Protein AF-A0A9D8AMQ7-F1 (afdb_monomer_lite)

pLDDT: mean 94.42, std 6.69, range [49.84, 98.38]

Foldseek 3Di:
DPCLVVLLVVLVCCCPVVVDPVSVVVSVVSVVVVVVVVVVVVVVVVVVVVVVVVVVVVVVVVVVVVVVVVVVVVVVVVVVVVVVVVVVVVVVVVVVVVVVVVVVVVVVVVVVD

Radius of gyration: 43.24 Å; chains: 1; bounding box: 87×19×111 Å

Sequence (113 aa):
MNNLPEILEQELEEAVEVKSKKSLHRYIVLLTDNIIQKNVYYQNTNEIKSEVRILAETMKEGFKAVDKRFEDLYRYMDNRFEDMNRRFNMMFTFMSVGFTIIVLLTVLFKFIQ

Secondary structure (DSSP, 8-state):
---HHHHHHHHHHHHHHS--HHHHHHHHHHHHHHHHHHHHHHHHHHHHHHHHHHHHHHHHHHHHHHHHHHHHHHHHHHHHHHH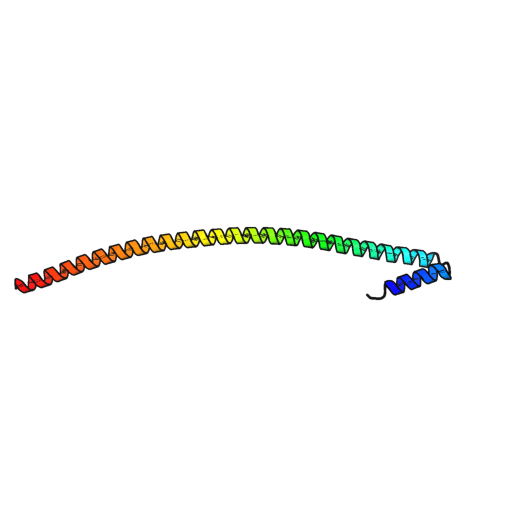HHHHHHHHHHHHHHHHHHHHHHHHHHHHH-

Structure (mmCIF, N/CA/C/O backbone):
data_AF-A0A9D8AMQ7-F1
#
_entry.id   AF-A0A9D8AMQ7-F1
#
loop_
_atom_site.group_PDB
_atom_site.id
_atom_site.type_symbol
_atom_site.label_atom_id
_atom_site.label_alt_id
_atom_site.label_comp_id
_atom_site.label_asym_id
_atom_site.label_entity_id
_atom_site.label_seq_id
_atom_site.pdbx_PDB_ins_code
_atom_site.Cartn_x
_atom_site.Cartn_y
_atom_site.Cartn_z
_atom_site.occupancy
_atom_site.B_iso_or_equiv
_atom_site.auth_seq_id
_atom_site.auth_comp_id
_atom_site.auth_asym_id
_atom_site.auth_atom_id
_atom_site.pdbx_PDB_model_num
ATOM 1 N N . MET A 1 1 ? -8.906 0.402 35.262 1.00 49.84 1 MET A N 1
ATOM 2 C CA . MET A 1 1 ? -10.274 0.071 34.802 1.00 49.84 1 MET A CA 1
ATOM 3 C C . MET A 1 1 ? -10.522 -1.442 34.899 1.00 49.84 1 MET A C 1
ATOM 5 O O . MET A 1 1 ? -10.961 -2.030 33.925 1.00 49.84 1 MET A O 1
ATOM 9 N N . ASN A 1 2 ? -10.278 -2.080 36.055 1.00 54.00 2 ASN A N 1
ATOM 10 C CA . ASN A 1 2 ? -10.430 -3.542 36.210 1.00 54.00 2 ASN A CA 1
ATOM 11 C C . ASN A 1 2 ? -11.473 -3.944 37.265 1.00 54.00 2 ASN A C 1
ATOM 13 O O . ASN A 1 2 ? -11.511 -5.094 37.672 1.00 54.00 2 ASN A O 1
ATOM 17 N N . ASN A 1 3 ? -12.346 -3.022 37.671 1.00 80.69 3 ASN A N 1
ATOM 18 C CA . ASN A 1 3 ? -13.193 -3.214 38.850 1.00 80.69 3 ASN A CA 1
ATOM 19 C C . ASN A 1 3 ? -14.688 -3.227 38.499 1.00 80.69 3 ASN A C 1
ATOM 21 O O . ASN A 1 3 ? -15.519 -3.284 39.390 1.00 80.69 3 ASN A O 1
ATOM 25 N N . LEU A 1 4 ? -15.069 -3.137 37.215 1.00 87.44 4 LEU A N 1
ATOM 26 C CA . LEU A 1 4 ? -16.486 -3.155 36.835 1.00 87.44 4 LEU A CA 1
ATOM 27 C C . LEU A 1 4 ? -17.182 -4.469 37.235 1.00 87.44 4 LEU A C 1
ATOM 29 O O . LEU A 1 4 ? -18.282 -4.374 37.768 1.00 87.44 4 LEU A O 1
ATOM 33 N N . PRO A 1 5 ? -16.582 -5.664 37.041 1.00 90.00 5 PRO A N 1
ATOM 34 C CA . PRO A 1 5 ? -17.185 -6.907 37.521 1.00 90.00 5 PRO A CA 1
ATOM 35 C C . PRO A 1 5 ? -17.402 -6.903 39.039 1.00 90.00 5 PRO A C 1
ATOM 37 O O . PRO A 1 5 ? -18.505 -7.192 39.479 1.00 90.00 5 PRO A O 1
ATOM 40 N N . GLU A 1 6 ? -16.401 -6.475 39.813 1.00 92.56 6 GLU A N 1
ATOM 41 C CA . GLU A 1 6 ? -16.477 -6.376 41.281 1.00 92.56 6 GLU A CA 1
ATOM 42 C C . GLU A 1 6 ? -17.534 -5.357 41.743 1.00 92.56 6 GLU A C 1
ATOM 44 O O . GLU A 1 6 ? -18.291 -5.621 42.670 1.00 92.56 6 GLU A O 1
ATOM 49 N N . ILE A 1 7 ? -17.646 -4.204 41.072 1.00 92.19 7 ILE A N 1
ATOM 50 C CA . ILE A 1 7 ? -18.665 -3.184 41.379 1.00 92.19 7 ILE A CA 1
ATOM 51 C C . ILE A 1 7 ? -20.067 -3.697 41.040 1.00 92.19 7 ILE A C 1
ATOM 53 O O . ILE A 1 7 ? -21.012 -3.459 41.786 1.00 92.19 7 ILE A O 1
ATOM 57 N N . LEU A 1 8 ? -20.222 -4.385 39.908 1.00 93.56 8 LEU A N 1
ATOM 58 C CA . LEU A 1 8 ? -21.493 -4.992 39.521 1.00 93.56 8 LEU A CA 1
ATOM 59 C C . LEU A 1 8 ? -21.910 -6.082 40.512 1.00 93.56 8 LEU A C 1
ATOM 61 O O . LEU A 1 8 ? -23.087 -6.167 40.848 1.00 93.56 8 LEU A O 1
ATOM 65 N N . GLU A 1 9 ? -20.961 -6.889 40.980 1.00 92.94 9 GLU A N 1
ATOM 66 C CA . GLU A 1 9 ? -21.187 -7.917 41.994 1.00 92.94 9 GLU A CA 1
ATOM 67 C C . GLU A 1 9 ? -21.631 -7.294 43.323 1.00 92.94 9 GLU A C 1
ATOM 69 O O . GLU A 1 9 ? -22.699 -7.647 43.819 1.00 92.94 9 GLU A O 1
ATOM 74 N N . GLN A 1 10 ? -20.919 -6.276 43.817 1.00 93.75 10 GLN A N 1
ATOM 75 C CA . GLN A 1 10 ? -21.285 -5.563 45.045 1.00 93.75 10 GLN A CA 1
ATOM 76 C C . GLN A 1 10 ? -22.666 -4.887 44.946 1.00 93.75 10 GLN A C 1
ATOM 78 O O . GLN A 1 10 ? -23.497 -5.012 45.845 1.00 93.75 10 GLN A O 1
ATOM 83 N N . GLU A 1 11 ? -22.943 -4.156 43.860 1.00 93.06 11 GLU A N 1
ATOM 84 C CA . GLU A 1 11 ? -24.230 -3.466 43.684 1.00 93.06 11 GLU A CA 1
ATOM 85 C C . GLU A 1 11 ? -25.398 -4.457 43.568 1.00 93.06 11 GLU A C 1
ATOM 87 O O . GLU A 1 11 ? -26.517 -4.147 43.989 1.00 93.06 11 GLU A O 1
ATOM 92 N N . LEU A 1 12 ? -25.149 -5.652 43.022 1.00 94.56 12 LEU A N 1
ATOM 93 C CA . LEU A 1 12 ? -26.130 -6.731 42.967 1.00 94.56 12 LEU A CA 1
ATOM 94 C C . LEU A 1 12 ? -26.349 -7.372 44.342 1.00 94.56 12 LEU A C 1
ATOM 96 O O . LEU A 1 12 ? -27.497 -7.584 44.730 1.00 94.56 12 LEU A O 1
ATOM 100 N N . GLU A 1 13 ? -25.281 -7.648 45.084 1.00 94.12 13 GLU A N 1
ATOM 101 C CA . GLU A 1 13 ? -25.336 -8.202 46.439 1.00 94.12 13 GLU A CA 1
ATOM 102 C C . GLU A 1 13 ? -26.126 -7.270 47.370 1.00 94.12 13 GLU A C 1
ATOM 104 O O . GLU A 1 13 ? -27.128 -7.677 47.957 1.00 94.12 13 GLU A O 1
ATOM 109 N N . GLU A 1 14 ? -25.813 -5.970 47.387 1.00 93.00 14 GLU A N 1
ATOM 110 C CA . GLU A 1 14 ? -26.581 -4.970 48.143 1.00 93.00 14 GLU A CA 1
ATOM 111 C C . GLU A 1 14 ? -28.054 -4.883 47.697 1.00 93.00 14 GLU A C 1
ATOM 113 O O . GLU A 1 14 ? -28.965 -4.659 48.508 1.00 93.00 14 GLU A O 1
ATOM 118 N N . ALA A 1 15 ? -28.318 -5.031 46.397 1.00 93.75 15 ALA A N 1
ATOM 119 C CA . ALA A 1 15 ? -29.672 -5.011 45.857 1.00 93.75 15 ALA A CA 1
ATOM 120 C C . ALA A 1 15 ? -30.500 -6.226 46.292 1.00 93.75 15 ALA A C 1
ATOM 122 O O . ALA A 1 15 ? -31.709 -6.086 46.488 1.00 93.75 15 ALA A O 1
ATOM 123 N N . VAL A 1 16 ? -29.874 -7.395 46.432 1.00 93.00 16 VAL A N 1
ATOM 124 C CA . VAL A 1 16 ? -30.540 -8.670 46.732 1.00 93.00 16 VAL A CA 1
ATOM 125 C C . VAL A 1 16 ? -30.617 -8.920 48.237 1.00 93.00 16 VAL A C 1
ATOM 127 O O . VAL A 1 16 ? -31.701 -9.208 48.749 1.00 93.00 16 VAL A O 1
ATOM 130 N N . GLU A 1 17 ? -29.508 -8.762 48.957 1.00 93.75 17 GLU A N 1
ATOM 131 C CA . GLU A 1 17 ? -29.414 -9.052 50.390 1.00 93.75 17 GLU A CA 1
ATOM 132 C C . GLU A 1 17 ? -30.096 -7.976 51.236 1.00 93.75 17 GLU A C 1
ATOM 134 O O . GLU A 1 17 ? -30.943 -8.274 52.081 1.00 93.75 17 GLU A O 1
ATOM 139 N N . VAL A 1 18 ? -29.792 -6.702 50.959 1.00 90.94 18 VAL A N 1
ATOM 140 C CA . VAL A 1 18 ? -30.352 -5.547 51.687 1.00 90.94 18 VAL A CA 1
ATOM 141 C C . VAL A 1 18 ? -31.659 -5.057 51.045 1.00 90.94 18 VAL A C 1
ATOM 143 O O . VAL A 1 18 ? -32.333 -4.171 51.571 1.00 90.94 18 VAL A O 1
ATOM 146 N N . LYS A 1 19 ? -32.063 -5.645 49.909 1.00 92.62 19 LYS A N 1
ATOM 147 C CA . LYS A 1 19 ? -33.264 -5.265 49.137 1.00 92.62 19 LYS A CA 1
ATOM 148 C C . LYS A 1 19 ? -33.250 -3.784 48.725 1.00 92.62 19 LYS A C 1
ATOM 150 O O . LYS A 1 19 ? -34.292 -3.125 48.644 1.00 92.62 19 LYS A O 1
ATOM 155 N N . SER A 1 20 ? -32.055 -3.245 48.464 1.00 95.69 20 SER A N 1
ATOM 156 C CA . SER A 1 20 ? -31.847 -1.846 48.085 1.00 95.69 20 SER A CA 1
ATOM 157 C C . SER A 1 20 ? -32.287 -1.587 46.641 1.00 95.69 20 SER A C 1
ATOM 159 O O . SER A 1 20 ? -31.583 -1.895 45.678 1.00 95.69 20 SER A O 1
ATOM 161 N N . LYS A 1 21 ? -33.432 -0.914 46.468 1.00 94.38 21 LYS A N 1
ATOM 162 C CA . LYS A 1 21 ? -33.903 -0.455 45.145 1.00 94.38 21 LYS A CA 1
ATOM 163 C C . LYS A 1 21 ? -32.883 0.450 44.437 1.00 94.38 21 LYS A C 1
ATOM 165 O O . LYS A 1 21 ? -32.807 0.455 43.210 1.00 94.38 21 LYS A O 1
ATOM 170 N N . LYS A 1 22 ? -32.112 1.233 45.201 1.00 95.38 22 LYS A N 1
ATOM 171 C CA . LYS A 1 22 ? -31.094 2.144 44.663 1.00 95.38 22 LYS A CA 1
ATOM 172 C C . LYS A 1 22 ? -29.905 1.372 44.086 1.00 95.38 22 LYS A C 1
ATOM 174 O O . LYS A 1 22 ? -29.461 1.722 42.996 1.00 95.38 22 LYS A O 1
ATOM 179 N N . SER A 1 23 ? -29.441 0.331 44.779 1.00 94.50 23 SER A N 1
ATOM 180 C CA . SER A 1 23 ? -28.338 -0.519 44.307 1.00 94.50 23 SER A CA 1
ATOM 181 C C . SER A 1 23 ? -28.760 -1.300 43.057 1.00 94.50 23 SER A C 1
ATOM 183 O O . SER A 1 23 ? -28.053 -1.281 42.053 1.00 94.50 23 SER A O 1
ATOM 185 N N . LEU A 1 24 ? -30.002 -1.812 43.020 1.00 95.00 24 LEU A N 1
ATOM 186 C CA . LEU A 1 24 ? -30.555 -2.455 41.818 1.00 95.00 24 LEU A CA 1
ATOM 187 C C . LEU A 1 24 ? -30.571 -1.509 40.608 1.00 95.00 24 LEU A C 1
ATOM 189 O O . LEU A 1 24 ? -30.223 -1.898 39.495 1.00 95.00 24 LEU A O 1
ATOM 193 N N . HIS A 1 25 ? -30.972 -0.253 40.817 1.00 96.25 25 HIS A N 1
ATOM 194 C CA . HIS A 1 25 ? -30.963 0.748 39.756 1.00 96.25 25 HIS A CA 1
ATOM 195 C C . HIS A 1 25 ? -29.543 1.017 39.238 1.00 96.25 25 HIS A C 1
ATOM 197 O O . HIS A 1 25 ? -29.337 1.025 38.026 1.00 96.25 25 HIS A O 1
ATOM 203 N N . ARG A 1 26 ? -28.560 1.195 40.134 1.00 94.12 26 ARG A N 1
ATOM 204 C CA . ARG A 1 26 ? -27.158 1.413 39.743 1.00 94.12 26 ARG A CA 1
ATOM 205 C C . ARG A 1 26 ? -26.583 0.219 38.987 1.00 94.12 26 ARG A C 1
ATOM 207 O O . ARG A 1 26 ? -25.975 0.427 37.943 1.00 94.12 26 ARG A O 1
ATOM 214 N N . TYR A 1 27 ? -26.849 -1.003 39.444 1.00 94.75 27 TYR A N 1
ATOM 215 C CA . TYR A 1 27 ? -26.468 -2.231 38.745 1.00 94.75 27 TYR A CA 1
ATOM 216 C C . TYR A 1 27 ? -26.986 -2.259 37.298 1.00 94.75 27 TYR A C 1
ATOM 218 O O . TYR A 1 27 ? -26.211 -2.449 36.360 1.00 94.75 27 TYR A O 1
ATOM 226 N N . ILE A 1 28 ? -28.283 -1.991 37.095 1.00 94.62 28 ILE A N 1
ATOM 227 C CA . ILE A 1 28 ? -28.903 -1.975 35.759 1.00 94.62 28 ILE A CA 1
ATOM 228 C C . ILE A 1 28 ? -28.277 -0.898 34.866 1.00 94.62 28 ILE A C 1
ATOM 230 O O . ILE A 1 28 ? -28.006 -1.159 33.693 1.00 94.62 28 ILE A O 1
ATOM 234 N N . VAL A 1 29 ? -28.036 0.303 35.402 1.00 95.44 29 VAL A N 1
ATOM 235 C CA . VAL A 1 29 ? -27.406 1.400 34.651 1.00 95.44 29 VAL A CA 1
ATOM 236 C C . VAL A 1 29 ? -25.989 1.020 34.224 1.00 95.44 29 VAL A C 1
ATOM 238 O O . VAL A 1 29 ? -25.659 1.167 33.050 1.00 95.44 29 VAL A O 1
ATOM 241 N N . LEU A 1 30 ? -25.180 0.475 35.136 1.00 93.88 30 LEU A N 1
ATOM 242 C CA . LEU A 1 30 ? -23.800 0.070 34.856 1.00 93.88 30 LEU A CA 1
ATOM 243 C C . LEU A 1 30 ? -23.721 -1.056 33.816 1.00 93.88 30 LEU A C 1
ATOM 245 O O . LEU A 1 30 ? -22.897 -0.990 32.903 1.00 93.88 30 LEU A O 1
ATOM 249 N N . LEU A 1 31 ? -24.592 -2.066 33.911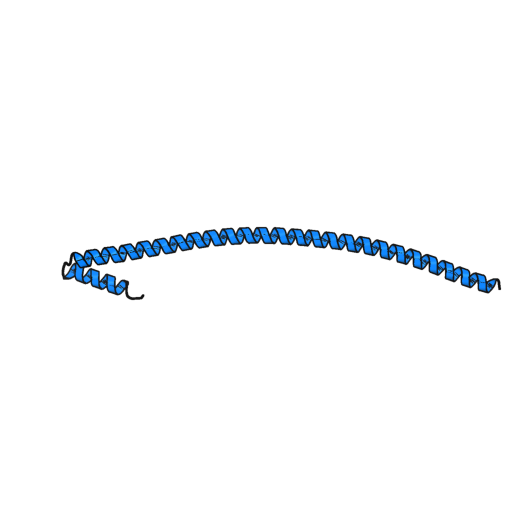 1.00 92.12 31 LEU A N 1
ATOM 250 C CA . LEU A 1 31 ? -24.676 -3.123 32.900 1.00 92.12 31 LEU A CA 1
ATOM 251 C C . LEU A 1 31 ? -25.081 -2.576 31.534 1.00 92.12 31 LEU A C 1
ATOM 253 O O . LEU A 1 31 ? -24.489 -2.939 30.519 1.00 92.12 31 LEU A O 1
ATOM 257 N N . THR A 1 32 ? -26.095 -1.713 31.509 1.00 92.62 32 THR A N 1
ATOM 258 C CA . THR A 1 32 ? -26.620 -1.153 30.262 1.00 92.62 32 THR A CA 1
ATOM 259 C C . THR A 1 32 ? -25.567 -0.287 29.579 1.00 92.62 32 THR A C 1
ATOM 261 O O . THR A 1 32 ? -25.328 -0.463 28.387 1.00 92.62 32 THR A O 1
ATOM 264 N N . A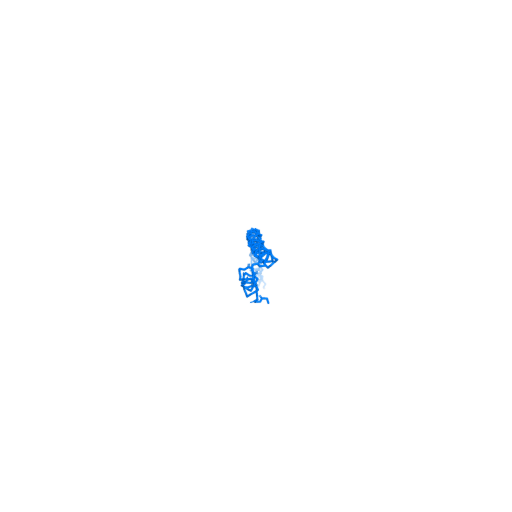SP A 1 33 ? -24.884 0.582 30.330 1.00 92.75 33 ASP A N 1
ATOM 265 C CA . ASP A 1 33 ? -23.793 1.408 29.809 1.00 92.75 33 ASP A CA 1
ATOM 266 C C . ASP A 1 33 ? -22.658 0.539 29.250 1.00 92.75 33 ASP A C 1
ATOM 268 O O . ASP A 1 33 ? -22.231 0.734 28.114 1.00 92.75 33 ASP A O 1
ATOM 272 N N . ASN A 1 34 ? -22.241 -0.507 29.973 1.00 91.19 34 ASN A N 1
ATOM 273 C CA . ASN A 1 34 ? -21.202 -1.414 29.490 1.00 91.19 34 ASN A CA 1
ATOM 274 C C . ASN A 1 34 ? -21.585 -2.129 28.183 1.00 91.19 34 ASN A C 1
ATOM 276 O O . ASN A 1 34 ? -20.767 -2.214 27.264 1.00 91.19 34 ASN A O 1
ATOM 280 N N . ILE A 1 35 ? -22.824 -2.621 28.084 1.00 90.12 35 ILE A N 1
ATOM 281 C CA . ILE A 1 35 ? -23.334 -3.282 26.875 1.00 90.12 35 ILE A CA 1
ATOM 282 C C . ILE A 1 35 ? -23.374 -2.296 25.702 1.00 90.12 35 ILE A C 1
ATOM 284 O O . ILE A 1 35 ? -22.942 -2.644 24.601 1.00 90.12 35 ILE A O 1
ATOM 288 N N . ILE A 1 36 ? -23.851 -1.067 25.927 1.00 93.00 36 ILE A N 1
ATOM 289 C CA . ILE A 1 36 ? -23.889 -0.015 24.902 1.00 93.00 36 ILE A CA 1
ATOM 290 C C . ILE A 1 36 ? -22.472 0.308 24.428 1.00 93.00 36 ILE A C 1
ATOM 292 O O . ILE A 1 36 ? -22.217 0.267 23.226 1.00 93.00 36 ILE A O 1
ATOM 296 N N . GLN A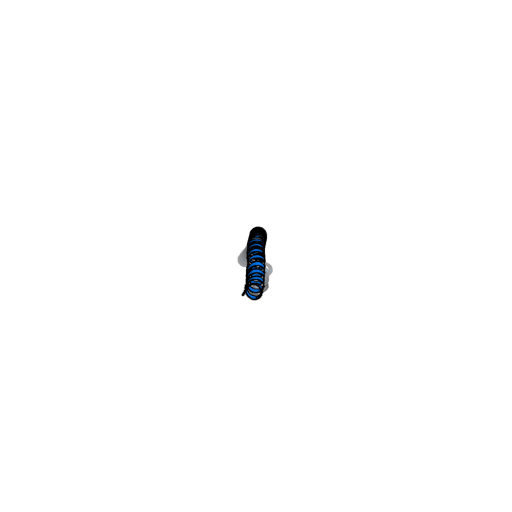 1 37 ? -21.532 0.543 25.344 1.00 91.38 37 GLN A N 1
ATOM 297 C CA . GLN A 1 37 ? -20.140 0.848 25.006 1.00 91.38 37 GLN A CA 1
ATOM 298 C C . GLN A 1 37 ? -19.480 -0.285 24.215 1.00 91.38 37 GLN A C 1
ATOM 300 O O . GLN A 1 37 ? -18.800 -0.046 23.216 1.00 91.38 37 GLN A O 1
ATOM 305 N N . LYS A 1 38 ? -19.722 -1.539 24.613 1.00 91.38 38 LYS A N 1
ATOM 306 C CA . LYS A 1 38 ? -19.234 -2.715 23.888 1.00 91.38 38 LYS A CA 1
ATOM 307 C C . LYS A 1 38 ? -19.816 -2.790 22.472 1.00 91.38 38 LYS A C 1
ATOM 309 O O . LYS A 1 38 ? -19.075 -3.066 21.531 1.00 91.38 38 LYS A O 1
ATOM 314 N N . ASN A 1 39 ? -21.108 -2.509 22.300 1.00 92.31 39 ASN A N 1
ATOM 315 C CA . ASN A 1 39 ? -21.746 -2.470 20.981 1.00 92.31 39 ASN A CA 1
ATOM 316 C C . ASN A 1 39 ? -21.186 -1.347 20.100 1.00 92.31 39 ASN A C 1
ATOM 318 O O . ASN A 1 39 ? -20.856 -1.608 18.945 1.00 92.31 39 ASN A O 1
ATOM 322 N N . VAL A 1 40 ? -21.012 -0.139 20.649 1.00 93.19 40 VAL A N 1
ATOM 323 C CA . VAL A 1 40 ? -20.397 1.002 19.947 1.00 93.19 40 VAL A CA 1
ATOM 324 C C . VAL A 1 40 ? -18.968 0.663 19.519 1.00 93.19 40 VAL A C 1
ATOM 326 O O . VAL A 1 40 ? -18.593 0.907 18.377 1.00 93.19 40 VAL A O 1
ATOM 329 N N . TYR A 1 41 ? -18.180 0.016 20.383 1.00 93.50 41 TYR A N 1
ATOM 330 C CA . TYR A 1 41 ? -16.835 -0.437 20.026 1.00 93.50 41 TYR A CA 1
ATOM 331 C C . TYR A 1 41 ? -16.842 -1.420 18.846 1.00 93.50 41 TYR A C 1
ATOM 333 O O . TYR A 1 41 ? -16.045 -1.272 17.915 1.00 93.50 41 TYR A O 1
ATOM 341 N N . TYR A 1 42 ? -17.743 -2.409 18.844 1.00 93.31 42 TYR A N 1
ATOM 342 C CA . TYR A 1 42 ? -17.860 -3.344 17.722 1.00 93.31 42 TYR A CA 1
ATOM 343 C C . TYR A 1 42 ? -18.333 -2.664 16.437 1.00 93.31 42 TYR A C 1
ATOM 345 O O . TYR A 1 42 ? -17.829 -2.998 15.365 1.00 93.31 42 TYR A O 1
ATOM 353 N N . GLN A 1 43 ? -19.264 -1.713 16.530 1.00 95.12 43 GLN A N 1
ATOM 354 C CA . GLN A 1 43 ? -19.711 -0.915 15.388 1.00 95.12 43 GLN A CA 1
ATOM 355 C C . GLN A 1 43 ? -18.549 -0.115 14.795 1.00 95.12 43 GLN A C 1
ATOM 357 O O . GLN A 1 43 ? -18.214 -0.333 13.633 1.00 95.12 43 GLN A O 1
ATOM 362 N N . ASN A 1 44 ? -17.846 0.671 15.612 1.00 96.06 44 ASN A N 1
ATOM 363 C CA . ASN A 1 44 ? -16.674 1.437 15.182 1.00 96.06 44 ASN A CA 1
ATOM 364 C C . ASN A 1 44 ? -15.588 0.530 14.581 1.00 96.06 44 ASN A C 1
ATOM 366 O O . ASN A 1 44 ? -14.977 0.858 13.570 1.00 96.06 44 ASN A O 1
ATOM 370 N N . THR A 1 45 ? -15.356 -0.650 15.167 1.00 94.69 45 THR A N 1
ATOM 371 C CA . THR A 1 45 ? -14.378 -1.615 14.636 1.00 94.69 45 THR A CA 1
ATOM 372 C C . THR A 1 45 ? -14.789 -2.136 13.256 1.00 94.69 45 THR A C 1
ATOM 374 O O . THR A 1 45 ? -13.942 -2.304 12.376 1.00 94.69 45 THR A O 1
ATOM 377 N N . ASN A 1 46 ? -16.082 -2.386 13.040 1.00 96.00 46 ASN A N 1
ATOM 378 C CA . ASN A 1 46 ? -16.596 -2.815 11.742 1.00 96.00 46 ASN A CA 1
ATOM 379 C C . ASN A 1 46 ? -16.516 -1.696 10.697 1.00 96.00 46 ASN A C 1
ATOM 381 O O . ASN A 1 46 ? -16.136 -1.969 9.557 1.00 96.00 46 ASN A O 1
ATOM 385 N N . GLU A 1 47 ? -16.814 -0.456 11.085 1.00 96.88 47 GLU A N 1
ATOM 386 C CA . GLU A 1 47 ? -16.666 0.728 10.234 1.00 96.88 47 GLU A CA 1
ATOM 387 C C . GLU A 1 47 ? -15.210 0.903 9.802 1.00 96.88 47 GLU A C 1
ATOM 389 O O . GLU A 1 47 ? -14.930 0.875 8.604 1.00 96.88 47 GLU A O 1
ATOM 394 N N . ILE A 1 48 ? -14.269 0.911 10.752 1.00 97.12 48 ILE A N 1
ATOM 395 C CA . ILE A 1 48 ? -12.828 0.989 10.468 1.00 97.12 48 ILE A CA 1
ATOM 396 C C . ILE A 1 48 ? -12.398 -0.141 9.527 1.00 97.12 48 ILE A C 1
ATOM 398 O O . ILE A 1 48 ? -11.678 0.089 8.558 1.00 97.12 48 ILE A O 1
ATOM 402 N N . LYS A 1 49 ? -12.851 -1.378 9.760 1.00 97.25 49 LYS A N 1
ATOM 403 C CA . LYS A 1 49 ? -12.534 -2.508 8.873 1.00 97.25 49 LYS A CA 1
ATOM 404 C C . LYS A 1 49 ? -13.049 -2.278 7.449 1.00 97.25 49 LYS A C 1
ATOM 406 O O . LYS A 1 49 ? -12.380 -2.671 6.491 1.00 97.25 49 LYS A O 1
ATOM 411 N N . SER A 1 50 ? -14.227 -1.674 7.303 1.00 97.44 50 SER A N 1
ATOM 412 C CA . SER A 1 50 ? -14.802 -1.347 5.997 1.00 97.44 50 SER A CA 1
ATOM 413 C C . SER A 1 50 ? -14.021 -0.233 5.292 1.00 97.44 50 SER A C 1
ATOM 415 O O . SER A 1 50 ? -13.674 -0.390 4.122 1.00 97.44 50 SER A O 1
ATOM 417 N N . GLU A 1 51 ? -13.633 0.820 6.013 1.00 97.75 51 GLU A N 1
ATOM 418 C CA . GLU A 1 51 ? -12.813 1.916 5.490 1.00 97.75 51 GLU A CA 1
ATOM 419 C C . GLU A 1 51 ? -11.430 1.423 5.063 1.00 97.75 51 GLU A C 1
ATOM 421 O O . GLU A 1 51 ? -10.974 1.724 3.962 1.00 97.75 51 GLU A O 1
ATOM 426 N N . VAL A 1 52 ? -10.788 0.586 5.884 1.00 98.19 52 VAL A N 1
ATOM 427 C CA . VAL A 1 52 ? -9.497 -0.039 5.560 1.00 98.19 52 VAL A CA 1
ATOM 428 C C . VAL A 1 52 ? -9.605 -0.899 4.304 1.00 98.19 52 VAL A C 1
ATOM 430 O O . VAL A 1 52 ? -8.689 -0.903 3.482 1.00 98.19 52 VAL A O 1
ATOM 433 N N . ARG A 1 53 ? -10.722 -1.609 4.112 1.00 98.31 53 ARG A N 1
ATOM 434 C CA . ARG A 1 53 ? -10.952 -2.384 2.889 1.00 98.31 53 ARG A CA 1
ATOM 435 C C . ARG A 1 53 ? -11.062 -1.480 1.662 1.00 98.31 53 ARG A C 1
ATOM 437 O O . ARG A 1 53 ? -10.404 -1.759 0.663 1.00 98.31 53 ARG A O 1
ATOM 444 N N . ILE A 1 54 ? -11.841 -0.403 1.746 1.00 98.12 54 ILE A N 1
ATOM 445 C CA . ILE A 1 54 ? -11.987 0.577 0.658 1.00 98.12 54 ILE A CA 1
ATOM 446 C C . ILE A 1 54 ? -10.635 1.219 0.335 1.00 98.12 54 ILE A C 1
ATOM 448 O O . ILE A 1 54 ? -10.264 1.338 -0.834 1.00 98.12 54 ILE A O 1
ATOM 452 N N . LEU A 1 55 ? -9.862 1.582 1.362 1.00 98.25 55 LEU A N 1
ATOM 453 C CA . LEU A 1 55 ? -8.516 2.120 1.205 1.00 98.25 55 LEU A CA 1
ATOM 454 C C . LEU A 1 55 ? -7.598 1.117 0.497 1.00 98.25 55 LEU A C 1
ATOM 456 O O . LEU A 1 55 ? -6.924 1.485 -0.461 1.00 98.25 55 LEU A O 1
ATOM 460 N N . ALA A 1 56 ? -7.600 -0.151 0.914 1.00 98.19 56 ALA A N 1
ATOM 461 C CA . ALA A 1 56 ? -6.790 -1.197 0.294 1.00 98.19 56 ALA A CA 1
ATOM 462 C C . ALA A 1 56 ? -7.167 -1.435 -1.178 1.00 98.19 56 ALA A C 1
ATOM 464 O O . ALA A 1 56 ? -6.285 -1.577 -2.027 1.00 98.19 56 ALA A O 1
ATOM 465 N N . GLU A 1 57 ? -8.463 -1.445 -1.500 1.00 98.12 57 GLU A N 1
ATOM 466 C CA . GLU A 1 57 ? -8.957 -1.553 -2.878 1.00 98.12 57 GLU A CA 1
ATOM 467 C C . GLU A 1 57 ? -8.534 -0.333 -3.717 1.00 98.12 57 GLU A C 1
ATOM 469 O O . GLU A 1 57 ? -8.002 -0.494 -4.816 1.00 98.12 57 GLU A O 1
ATOM 474 N N . THR A 1 58 ? -8.648 0.877 -3.164 1.00 98.12 58 THR A N 1
ATOM 475 C CA . THR A 1 58 ? -8.214 2.123 -3.819 1.00 98.12 58 THR A CA 1
ATOM 476 C C . THR A 1 58 ? -6.706 2.136 -4.072 1.00 98.12 58 THR A C 1
ATOM 478 O O . THR A 1 58 ? -6.258 2.470 -5.169 1.00 98.12 58 THR A O 1
ATOM 481 N N . MET A 1 59 ? -5.904 1.721 -3.086 1.00 98.06 59 MET A N 1
ATOM 482 C CA . MET A 1 59 ? -4.452 1.597 -3.231 1.00 98.06 59 MET A CA 1
ATOM 483 C C . MET A 1 59 ? -4.085 0.577 -4.307 1.00 98.06 59 MET A C 1
ATOM 485 O O . MET A 1 59 ? -3.209 0.846 -5.124 1.00 98.06 59 MET A O 1
ATOM 489 N N . LYS A 1 60 ? -4.771 -0.570 -4.351 1.00 98.38 60 LYS A N 1
ATOM 490 C CA . LYS A 1 60 ? -4.548 -1.597 -5.374 1.00 98.38 60 LYS A CA 1
ATOM 491 C C . LYS A 1 60 ? -4.788 -1.060 -6.786 1.00 98.38 60 LYS A C 1
ATOM 493 O O . LYS A 1 60 ? -3.980 -1.328 -7.672 1.00 98.38 60 LYS A O 1
ATOM 498 N N . GLU A 1 61 ? -5.860 -0.302 -7.002 1.00 98.12 61 GLU A N 1
ATOM 499 C CA . GLU A 1 61 ? -6.113 0.329 -8.304 1.00 98.12 61 GLU A CA 1
ATOM 500 C C . GLU A 1 61 ? -5.079 1.415 -8.631 1.00 98.12 61 GLU A C 1
ATOM 502 O O . GLU A 1 61 ? -4.596 1.486 -9.762 1.00 98.12 61 GLU A O 1
ATOM 507 N N . GLY A 1 62 ? -4.653 2.194 -7.632 1.00 97.81 62 GLY A N 1
ATOM 508 C CA . GLY A 1 62 ? -3.549 3.144 -7.775 1.00 97.81 62 GLY A CA 1
ATOM 509 C C . GLY A 1 62 ? -2.248 2.473 -8.228 1.00 9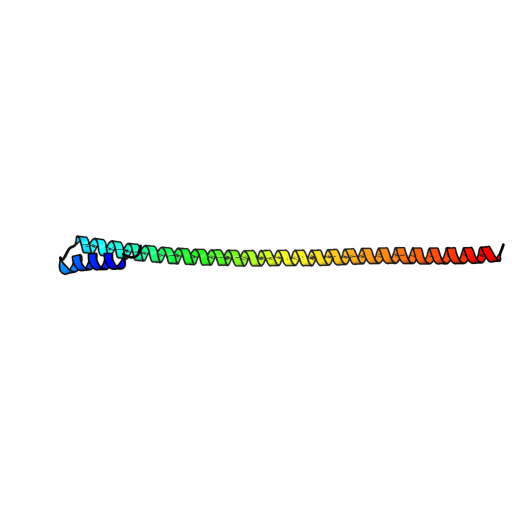7.81 62 GLY A C 1
ATOM 510 O O . GLY A 1 62 ? -1.624 2.935 -9.183 1.00 97.81 62 GLY A O 1
ATOM 511 N N . PHE A 1 63 ? -1.872 1.351 -7.607 1.00 98.25 63 PHE A N 1
ATOM 512 C CA . PHE A 1 63 ? -0.683 0.586 -7.994 1.00 98.25 63 PHE A CA 1
ATOM 513 C C . PHE A 1 63 ? -0.787 0.029 -9.414 1.00 98.25 63 PHE A C 1
ATOM 515 O O . PHE A 1 63 ? 0.137 0.223 -10.194 1.00 98.25 63 PHE A O 1
ATOM 522 N N . LYS A 1 64 ? -1.929 -0.547 -9.810 1.00 98.12 64 LYS A N 1
ATOM 523 C CA . LYS A 1 64 ? -2.131 -1.008 -11.197 1.00 98.12 64 LYS A CA 1
ATOM 524 C C . LYS A 1 64 ? -1.974 0.115 -12.224 1.00 98.12 64 LYS A C 1
ATOM 526 O O . LYS A 1 64 ? -1.410 -0.094 -13.297 1.00 98.12 64 LYS A O 1
ATOM 531 N N . ALA A 1 65 ? -2.493 1.306 -11.924 1.00 97.94 65 ALA A N 1
ATOM 532 C CA . ALA A 1 65 ? -2.355 2.456 -12.811 1.00 97.94 65 ALA A CA 1
ATOM 533 C C . ALA A 1 65 ? -0.891 2.912 -12.926 1.00 97.94 65 ALA A C 1
ATOM 535 O O . ALA A 1 65 ? -0.449 3.308 -14.006 1.00 97.94 65 ALA A O 1
ATOM 536 N N . VAL A 1 66 ? -0.137 2.842 -11.826 1.00 98.06 66 VAL A N 1
ATOM 537 C CA . VAL A 1 66 ? 1.305 3.113 -11.803 1.00 98.06 66 VAL A CA 1
ATOM 538 C C . VAL A 1 66 ? 2.068 2.070 -12.620 1.00 98.06 66 VAL A C 1
ATOM 540 O O . VAL A 1 66 ? 2.837 2.468 -13.492 1.00 98.06 66 VAL A O 1
ATOM 543 N N . ASP A 1 67 ? 1.802 0.779 -12.420 1.00 98.19 67 ASP A N 1
ATOM 544 C CA . ASP A 1 67 ? 2.434 -0.312 -13.172 1.00 98.19 67 ASP A CA 1
ATOM 545 C C . ASP A 1 67 ? 2.244 -0.123 -14.679 1.00 98.19 67 ASP A C 1
ATOM 547 O O . ASP A 1 67 ? 3.215 -0.122 -15.434 1.00 98.19 67 ASP A O 1
ATOM 551 N N . LYS A 1 68 ? 1.016 0.181 -15.117 1.00 98.12 68 LYS A N 1
ATOM 552 C CA . LYS A 1 68 ? 0.726 0.460 -16.530 1.00 98.12 68 LYS A CA 1
ATOM 553 C C . LYS A 1 68 ? 1.532 1.643 -17.077 1.00 98.12 68 LYS A C 1
ATOM 555 O O . LYS A 1 68 ? 2.071 1.572 -18.178 1.00 98.12 68 LYS A O 1
ATOM 560 N N . ARG A 1 69 ? 1.638 2.740 -16.318 1.00 97.81 69 ARG A N 1
ATOM 561 C CA . ARG A 1 69 ? 2.436 3.912 -16.728 1.00 97.81 69 ARG A CA 1
ATOM 562 C C . ARG A 1 69 ? 3.922 3.583 -16.824 1.00 97.81 69 ARG A C 1
ATOM 564 O O . ARG A 1 69 ? 4.593 4.124 -17.699 1.00 97.81 69 ARG A O 1
ATOM 571 N N . PHE A 1 70 ? 4.433 2.733 -15.935 1.00 98.06 70 PHE A N 1
ATOM 572 C CA . PHE A 1 70 ? 5.811 2.259 -16.012 1.00 98.06 70 PHE A CA 1
ATOM 573 C C . PHE A 1 70 ? 6.029 1.377 -17.239 1.00 98.06 70 PHE A C 1
ATOM 575 O O . PHE A 1 70 ? 6.986 1.615 -17.966 1.00 98.06 70 PHE A O 1
ATOM 582 N N . GLU A 1 71 ? 5.139 0.425 -17.524 1.00 98.06 71 GLU A N 1
ATOM 583 C CA . GLU A 1 71 ? 5.207 -0.395 -18.742 1.00 98.06 71 GLU A CA 1
ATOM 584 C C . GLU A 1 71 ? 5.210 0.463 -20.017 1.00 98.06 71 GLU A C 1
ATOM 586 O O . GLU A 1 71 ? 6.055 0.271 -20.897 1.00 98.06 71 GLU A O 1
ATOM 591 N N . ASP A 1 72 ? 4.313 1.451 -20.099 1.00 98.06 72 ASP A N 1
ATOM 592 C CA . ASP A 1 72 ? 4.247 2.384 -21.227 1.00 98.06 72 ASP A CA 1
ATOM 593 C C . ASP A 1 72 ? 5.539 3.210 -21.352 1.00 98.06 72 ASP A C 1
ATOM 595 O O . ASP A 1 72 ? 6.056 3.404 -22.457 1.00 98.06 72 ASP A O 1
ATOM 599 N N . LEU A 1 73 ? 6.102 3.662 -20.224 1.00 98.19 73 LEU A N 1
ATOM 600 C CA . LEU A 1 73 ? 7.370 4.389 -20.192 1.00 98.19 73 LEU A CA 1
ATOM 601 C C . LEU A 1 73 ? 8.536 3.513 -20.662 1.00 98.19 73 LEU A C 1
ATOM 603 O O . LEU A 1 73 ? 9.340 3.974 -21.470 1.00 98.19 73 LEU A O 1
ATOM 607 N N . TYR A 1 74 ? 8.617 2.264 -20.195 1.00 97.44 74 TYR A N 1
ATOM 608 C CA . TYR A 1 74 ? 9.642 1.312 -20.621 1.00 97.44 74 TYR A CA 1
ATOM 609 C C . TYR A 1 74 ? 9.569 1.064 -22.123 1.00 97.44 74 TYR A C 1
ATOM 611 O O . TYR A 1 74 ? 10.584 1.186 -22.803 1.00 97.44 74 TYR A O 1
ATOM 619 N N . ARG A 1 75 ? 8.371 0.810 -22.662 1.00 97.88 75 ARG A N 1
ATOM 620 C CA . ARG A 1 75 ? 8.172 0.614 -24.104 1.00 97.88 75 ARG A CA 1
ATOM 621 C C . ARG A 1 75 ? 8.553 1.855 -24.909 1.00 97.88 75 ARG A C 1
ATOM 623 O O . ARG A 1 75 ? 9.168 1.748 -25.966 1.00 97.88 75 ARG A O 1
ATOM 630 N N . TYR A 1 76 ? 8.197 3.043 -24.424 1.00 97.88 76 TYR A N 1
ATOM 631 C CA . TYR A 1 76 ? 8.604 4.292 -25.063 1.00 97.88 76 TYR A CA 1
ATOM 632 C C . TYR A 1 76 ? 10.129 4.459 -25.066 1.00 97.88 76 TYR A C 1
ATOM 634 O O . TYR A 1 76 ? 10.699 4.835 -26.091 1.00 97.88 76 TYR A O 1
ATOM 642 N N . MET A 1 77 ? 10.790 4.163 -23.943 1.00 97.69 77 MET A N 1
ATOM 643 C CA . MET A 1 77 ? 12.249 4.197 -23.841 1.00 97.69 77 MET A CA 1
ATOM 644 C C . MET A 1 77 ? 12.891 3.217 -24.820 1.00 97.69 77 MET A C 1
ATOM 646 O O . MET A 1 77 ? 13.776 3.623 -25.565 1.00 97.69 77 MET A O 1
ATOM 650 N N . ASP A 1 78 ? 12.416 1.975 -24.857 1.00 98.06 78 ASP A N 1
ATOM 651 C CA . ASP A 1 78 ? 12.933 0.922 -25.732 1.00 98.06 78 ASP A CA 1
ATOM 652 C C . ASP A 1 78 ? 12.872 1.345 -27.207 1.00 98.06 78 ASP A C 1
ATOM 654 O O . ASP A 1 78 ? 13.899 1.428 -27.877 1.00 98.06 78 ASP A O 1
ATOM 658 N N . ASN A 1 79 ? 11.707 1.819 -27.665 1.00 97.94 79 ASN A N 1
ATOM 659 C CA . ASN A 1 79 ? 11.533 2.358 -29.019 1.00 97.94 79 ASN A CA 1
ATOM 660 C C . ASN A 1 79 ? 12.496 3.519 -29.333 1.00 97.94 79 ASN A C 1
ATOM 662 O O . ASN A 1 79 ? 13.006 3.647 -30.449 1.00 97.94 79 ASN A O 1
ATOM 666 N N . ARG A 1 80 ? 12.737 4.409 -28.360 1.00 97.62 80 ARG A N 1
ATOM 667 C CA . ARG A 1 80 ? 13.670 5.537 -28.514 1.00 97.62 80 ARG A CA 1
ATOM 668 C C . ARG A 1 80 ? 15.114 5.054 -28.607 1.00 97.62 80 ARG A C 1
ATOM 670 O O . ARG A 1 80 ? 15.869 5.591 -29.418 1.00 97.62 80 ARG A O 1
ATOM 677 N N . PHE A 1 81 ? 15.492 4.062 -27.806 1.00 97.69 81 PHE A N 1
ATOM 678 C CA . PHE A 1 81 ? 16.813 3.446 -27.867 1.00 97.69 81 PHE A CA 1
ATOM 679 C C . PHE A 1 81 ? 17.029 2.711 -29.189 1.00 97.69 81 PHE A C 1
ATOM 681 O O . PHE A 1 81 ? 18.087 2.881 -29.793 1.00 97.69 81 PHE A O 1
ATOM 688 N N . GLU A 1 82 ? 16.037 1.977 -29.691 1.00 97.69 82 GLU A N 1
ATOM 689 C CA . GLU A 1 82 ? 16.111 1.319 -30.998 1.00 97.69 82 GLU A CA 1
ATOM 690 C C . GLU A 1 82 ? 16.288 2.322 -32.149 1.00 97.69 82 GLU A C 1
ATOM 692 O O . GLU A 1 82 ? 17.171 2.142 -32.993 1.00 97.69 82 GLU A O 1
ATOM 697 N N . ASP A 1 83 ? 15.510 3.413 -32.173 1.00 97.81 83 ASP A N 1
ATOM 698 C CA . ASP A 1 83 ? 15.660 4.479 -33.178 1.00 97.81 83 ASP A CA 1
ATOM 699 C C . ASP A 1 83 ? 17.051 5.125 -33.104 1.00 97.81 83 ASP A C 1
ATOM 701 O O . ASP A 1 83 ? 17.715 5.310 -34.129 1.00 97.81 83 ASP A O 1
ATOM 705 N N . MET A 1 84 ? 17.545 5.408 -31.893 1.00 97.38 84 MET A N 1
ATOM 706 C CA . MET A 1 84 ? 18.912 5.896 -31.702 1.00 97.38 84 MET A CA 1
ATOM 707 C C . MET A 1 84 ? 19.939 4.900 -32.239 1.00 97.38 84 MET A C 1
ATOM 709 O O . MET A 1 84 ? 20.808 5.293 -33.016 1.00 97.38 84 MET A O 1
ATOM 713 N N . ASN A 1 85 ? 19.824 3.619 -31.887 1.00 97.75 85 ASN A N 1
ATOM 714 C CA . ASN A 1 85 ? 20.742 2.577 -32.333 1.00 97.75 85 ASN A CA 1
ATOM 715 C C . ASN A 1 85 ? 20.759 2.469 -33.865 1.00 97.75 85 ASN A C 1
ATOM 717 O O . ASN A 1 85 ? 21.820 2.396 -34.481 1.00 97.75 85 ASN A O 1
ATOM 721 N N . ARG A 1 86 ? 19.591 2.562 -34.512 1.00 97.75 86 ARG A N 1
ATOM 722 C CA . ARG A 1 86 ? 19.483 2.571 -35.976 1.00 97.75 86 ARG A CA 1
ATOM 723 C C . ARG A 1 86 ? 20.211 3.762 -36.602 1.00 97.75 86 ARG A C 1
ATOM 725 O O . ARG A 1 86 ? 20.926 3.585 -37.589 1.00 97.75 86 ARG A O 1
ATOM 732 N N . ARG A 1 87 ? 20.058 4.966 -36.042 1.00 96.94 87 ARG A N 1
ATOM 733 C CA . ARG A 1 87 ? 20.759 6.179 -36.508 1.00 96.94 87 ARG A CA 1
ATOM 734 C C . ARG A 1 87 ? 22.266 6.080 -36.312 1.00 96.94 87 ARG A C 1
ATOM 736 O O . ARG A 1 87 ? 23.006 6.385 -37.244 1.00 96.94 87 ARG A O 1
ATOM 743 N N . PHE A 1 88 ? 22.707 5.603 -35.151 1.00 97.19 88 PHE A N 1
ATOM 744 C CA . PHE A 1 88 ? 24.121 5.357 -34.875 1.00 97.19 88 PHE A CA 1
ATOM 745 C C . PHE A 1 88 ? 24.721 4.348 -35.854 1.00 97.19 88 PHE A C 1
ATOM 747 O O . PHE A 1 88 ? 25.761 4.631 -36.445 1.00 97.19 88 PHE A O 1
ATOM 754 N N . ASN A 1 89 ? 24.037 3.228 -36.103 1.00 97.06 89 ASN A N 1
ATOM 755 C CA . ASN A 1 89 ? 24.481 2.224 -37.068 1.00 97.06 89 ASN A CA 1
ATOM 756 C C . ASN A 1 89 ? 24.600 2.807 -38.479 1.00 97.06 89 ASN A C 1
ATOM 758 O O . ASN A 1 89 ? 25.626 2.612 -39.126 1.00 97.06 89 ASN A O 1
ATOM 762 N N . MET A 1 90 ? 23.608 3.581 -38.936 1.00 97.00 90 MET A N 1
ATOM 763 C CA . MET A 1 90 ? 23.689 4.258 -40.234 1.00 97.00 90 MET A CA 1
ATOM 764 C C . MET A 1 90 ? 24.891 5.208 -40.304 1.00 97.00 90 MET A C 1
ATOM 766 O O . MET A 1 90 ? 25.669 5.126 -41.252 1.00 97.00 90 MET A O 1
ATOM 770 N N . MET A 1 91 ? 25.082 6.075 -39.301 1.00 97.12 91 MET A N 1
ATOM 771 C CA . MET A 1 91 ? 26.230 6.990 -39.258 1.00 97.12 91 MET A CA 1
ATOM 772 C C . MET A 1 91 ? 27.560 6.235 -39.289 1.00 97.12 91 MET A C 1
ATOM 774 O O . MET A 1 91 ? 28.462 6.619 -40.034 1.00 97.12 91 MET A O 1
ATOM 778 N N . PHE A 1 92 ? 27.673 5.146 -38.526 1.00 96.69 92 PHE A N 1
ATOM 779 C CA . PHE A 1 92 ? 28.868 4.313 -38.510 1.00 96.69 92 PHE A CA 1
ATOM 780 C C . PHE A 1 92 ? 29.139 3.697 -39.884 1.00 96.69 92 PHE A C 1
ATOM 782 O O . PHE A 1 92 ? 30.246 3.837 -40.394 1.00 96.69 92 PHE A O 1
ATOM 789 N N . THR A 1 93 ? 28.127 3.108 -40.532 1.00 96.50 93 THR A N 1
ATOM 790 C CA . THR A 1 93 ? 28.260 2.559 -41.890 1.00 96.50 93 THR A CA 1
ATOM 791 C C . THR A 1 93 ? 28.719 3.621 -42.889 1.00 96.50 93 THR A C 1
ATOM 793 O O . THR A 1 93 ? 29.662 3.373 -43.640 1.00 96.50 93 THR A O 1
ATOM 796 N N . PHE A 1 94 ? 28.115 4.815 -42.880 1.00 96.50 94 PHE A N 1
ATOM 797 C CA . PHE A 1 94 ? 28.538 5.911 -43.758 1.00 96.50 94 PHE A CA 1
ATOM 798 C C . PHE A 1 94 ? 29.997 6.314 -43.517 1.00 96.50 94 PHE A C 1
ATOM 800 O O . PHE A 1 94 ? 30.753 6.467 -44.477 1.00 96.50 94 PHE A O 1
ATOM 807 N N . MET A 1 95 ? 30.414 6.442 -42.252 1.00 96.44 95 MET A N 1
ATOM 808 C CA . MET A 1 95 ? 31.804 6.759 -41.916 1.00 96.44 95 MET A CA 1
ATOM 809 C C . MET A 1 95 ? 32.771 5.650 -42.338 1.00 96.44 95 MET A C 1
ATOM 811 O O . MET A 1 95 ? 33.823 5.956 -42.895 1.00 96.44 95 MET A O 1
ATOM 815 N N . SER A 1 96 ? 32.419 4.376 -42.135 1.00 96.62 96 SER A N 1
ATOM 816 C CA . SER A 1 96 ? 33.237 3.244 -42.579 1.00 96.62 96 SER A CA 1
ATOM 817 C C . SER A 1 96 ? 33.437 3.260 -44.093 1.00 96.62 96 SER A C 1
ATOM 819 O O . SER A 1 96 ? 34.573 3.168 -44.550 1.00 96.62 96 SER A O 1
ATOM 821 N N . VAL A 1 97 ? 32.364 3.451 -44.869 1.00 97.19 97 VAL A N 1
ATOM 822 C CA . VAL A 1 97 ? 32.442 3.536 -46.338 1.00 97.19 97 VAL A CA 1
ATOM 823 C C . VAL A 1 97 ? 33.314 4.715 -46.775 1.00 97.19 97 VAL A C 1
ATOM 825 O O . VAL A 1 97 ? 34.209 4.541 -47.603 1.00 97.19 97 VAL A O 1
ATOM 828 N N . GLY A 1 98 ? 33.100 5.902 -46.199 1.00 95.88 98 GLY A N 1
ATOM 829 C CA . GLY A 1 98 ? 33.901 7.089 -46.507 1.00 95.88 98 GLY A CA 1
ATOM 830 C C . GLY A 1 98 ? 35.389 6.883 -46.211 1.00 95.88 98 GLY A C 1
ATOM 831 O O . GLY A 1 98 ? 36.237 7.198 -47.045 1.00 95.88 98 GLY A O 1
ATOM 832 N N . PHE A 1 99 ? 35.710 6.280 -45.064 1.00 96.94 99 PHE A N 1
ATOM 833 C CA . PHE A 1 99 ? 37.084 5.946 -44.697 1.00 96.94 99 PHE A CA 1
ATOM 834 C C . PHE A 1 99 ? 37.717 4.951 -45.679 1.00 96.94 99 PHE A C 1
ATOM 836 O O . PHE A 1 99 ? 38.838 5.176 -46.134 1.00 96.94 99 PHE A O 1
ATOM 843 N N . THR A 1 100 ? 37.000 3.892 -46.074 1.00 96.81 100 THR A N 1
ATOM 844 C CA . THR A 1 100 ? 37.486 2.929 -47.075 1.00 96.81 100 THR A CA 1
ATOM 845 C C . THR A 1 100 ? 37.824 3.610 -48.402 1.00 96.81 100 THR A C 1
ATOM 847 O O . THR A 1 100 ? 38.881 3.339 -48.971 1.00 96.81 100 THR A O 1
ATOM 850 N N . ILE A 1 101 ? 36.982 4.534 -48.877 1.00 96.50 101 ILE A N 1
ATOM 851 C CA . ILE A 1 101 ? 37.237 5.292 -50.112 1.00 96.50 101 ILE A CA 1
ATOM 852 C C . ILE A 1 101 ? 38.509 6.144 -49.981 1.00 96.50 101 ILE A C 1
ATOM 854 O O . ILE A 1 101 ? 39.359 6.112 -50.870 1.00 96.50 101 ILE A O 1
ATOM 858 N N . ILE A 1 102 ? 38.678 6.868 -48.870 1.00 96.38 102 ILE A N 1
ATOM 859 C CA . ILE A 1 102 ? 39.865 7.707 -48.622 1.00 96.38 102 ILE A CA 1
ATOM 860 C C . ILE A 1 102 ? 41.148 6.864 -48.608 1.00 96.38 102 ILE A C 1
ATOM 862 O O . ILE A 1 102 ? 42.158 7.260 -49.197 1.00 96.38 102 ILE A O 1
ATOM 866 N N . VAL A 1 103 ? 41.115 5.691 -47.969 1.00 96.25 103 VAL A N 1
ATOM 867 C CA . VAL A 1 103 ? 42.251 4.760 -47.947 1.00 96.25 103 VAL A CA 1
ATOM 868 C C . VAL A 1 103 ? 42.602 4.301 -49.364 1.00 96.25 103 VAL A C 1
ATOM 870 O O . VAL A 1 103 ? 43.769 4.368 -49.747 1.00 96.25 103 VAL A O 1
ATOM 873 N N . LEU A 1 104 ? 41.611 3.904 -50.171 1.00 95.44 104 LEU A N 1
ATOM 874 C CA . LEU A 1 104 ? 41.834 3.489 -51.561 1.00 95.44 104 LEU A CA 1
ATOM 875 C C . LEU A 1 104 ? 42.432 4.614 -52.416 1.00 95.44 104 LEU A C 1
ATOM 877 O O . LEU A 1 104 ? 43.402 4.380 -53.136 1.00 95.44 104 LEU A O 1
ATOM 881 N N . LEU A 1 105 ? 41.911 5.841 -52.305 1.00 95.81 105 LEU A N 1
ATOM 882 C CA . LEU A 1 105 ? 42.444 7.006 -53.021 1.00 95.81 105 LEU A CA 1
ATOM 883 C C . LEU A 1 105 ? 43.896 7.301 -52.634 1.00 95.81 105 LEU A C 1
ATOM 885 O O . LEU A 1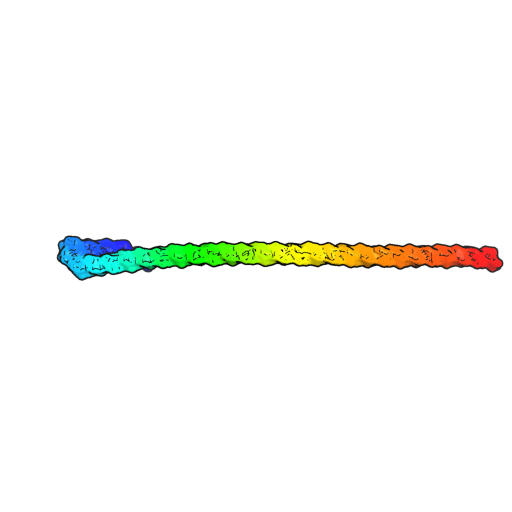 105 ? 44.719 7.593 -53.500 1.00 95.81 105 LEU A O 1
ATOM 889 N N . THR A 1 106 ? 44.224 7.177 -51.347 1.00 95.19 106 THR A N 1
ATOM 890 C CA . THR A 1 106 ? 45.584 7.391 -50.836 1.00 95.19 106 THR A CA 1
ATOM 891 C C . THR A 1 106 ? 46.562 6.355 -51.395 1.00 95.19 106 THR A C 1
ATOM 893 O O . THR A 1 106 ? 47.691 6.696 -51.748 1.00 95.19 106 THR A O 1
ATOM 896 N N . VAL A 1 107 ? 46.136 5.092 -51.503 1.00 94.69 107 VAL A N 1
ATOM 897 C CA . VAL A 1 107 ? 46.939 4.026 -52.120 1.00 94.69 107 VAL A CA 1
ATOM 898 C C . VAL A 1 107 ? 47.153 4.310 -53.606 1.00 94.69 107 VAL A C 1
ATOM 900 O O . VAL A 1 107 ? 48.294 4.292 -54.054 1.00 94.69 107 VAL A O 1
ATOM 903 N N . LEU A 1 108 ? 46.097 4.633 -54.361 1.00 93.69 108 LEU A N 1
ATOM 904 C CA . LEU A 1 108 ? 46.201 4.935 -55.795 1.00 93.69 108 LEU A CA 1
ATOM 905 C C . LEU A 1 108 ? 47.108 6.138 -56.078 1.00 93.69 108 LEU A C 1
ATOM 907 O O . LEU A 1 108 ? 47.932 6.079 -56.986 1.00 93.69 108 LEU A O 1
ATOM 911 N N . PHE A 1 109 ? 47.003 7.203 -55.281 1.00 94.25 109 PHE A N 1
ATOM 912 C CA . PHE A 1 109 ? 47.848 8.387 -55.432 1.00 94.25 109 PHE A CA 1
ATOM 913 C C . PHE A 1 109 ? 49.338 8.055 -55.260 1.00 94.25 109 PHE A C 1
ATOM 915 O O . PHE A 1 109 ? 50.158 8.504 -56.055 1.00 94.25 109 PHE A O 1
ATOM 922 N N . LYS A 1 110 ? 49.684 7.190 -54.294 1.00 91.94 110 LYS A N 1
ATOM 923 C CA . LYS A 1 110 ? 51.059 6.694 -54.100 1.00 91.94 110 LYS A CA 1
ATOM 924 C C . LYS A 1 110 ? 51.603 5.839 -55.250 1.00 91.94 110 LYS A C 1
ATOM 926 O O . LYS A 1 110 ? 52.809 5.658 -55.310 1.00 91.94 110 LYS A O 1
ATOM 931 N N . PHE A 1 111 ? 50.748 5.260 -56.094 1.00 88.88 111 PHE A N 1
ATOM 932 C CA . PHE A 1 111 ? 51.177 4.482 -57.264 1.00 88.88 111 PHE A CA 1
ATOM 933 C C . PHE A 1 111 ? 51.340 5.339 -58.528 1.00 88.88 111 PHE A C 1
ATOM 935 O O . PHE A 1 111 ? 51.999 4.900 -59.467 1.00 88.88 111 PHE A O 1
ATOM 942 N N . ILE A 1 112 ? 50.711 6.519 -58.576 1.00 87.19 112 ILE A N 1
ATOM 943 C CA . ILE A 1 112 ? 50.769 7.444 -59.720 1.00 87.19 112 ILE A CA 1
ATOM 944 C C . ILE A 1 112 ? 51.943 8.431 -59.593 1.00 87.19 112 ILE A C 1
ATOM 946 O O . ILE A 1 112 ? 52.484 8.849 -60.617 1.00 87.19 112 ILE A O 1
ATOM 950 N N . GLN A 1 113 ? 52.306 8.817 -58.366 1.00 74.44 113 GLN A N 1
ATOM 951 C CA . GLN A 1 113 ? 53.465 9.663 -58.051 1.00 74.44 113 GLN A CA 1
ATOM 952 C C . GLN A 1 113 ? 54.739 8.827 -57.895 1.00 74.44 113 GLN A C 1
ATOM 954 O O . GLN A 1 113 ? 55.793 9.290 -58.385 1.00 74.44 113 GLN A O 1
#